Protein AF-A0A498H3Z4-F1 (afdb_monomer_lite)

pLDDT: mean 77.07, std 15.19, range [42.5, 94.88]

Radius of gyration: 25.48 Å; chains: 1; bounding box: 88×38×39 Å

Sequence (141 aa):
MQEDDRTRGFLAAICIVIALLFTLAGTSAVLAAFSPGNPGDDRYGEALRELDQTLIELEHLDESTSRTAVPDAREKVSAAVGRVRKAGGPDTEDLAAAHEDLERAFAAVPDGTPASETAGAIRGEVTALRAAWHRCFTHRG

Secondary structure (DSSP, 8-state):
--SHHHHHHHHHHHHHHHHHHHHHH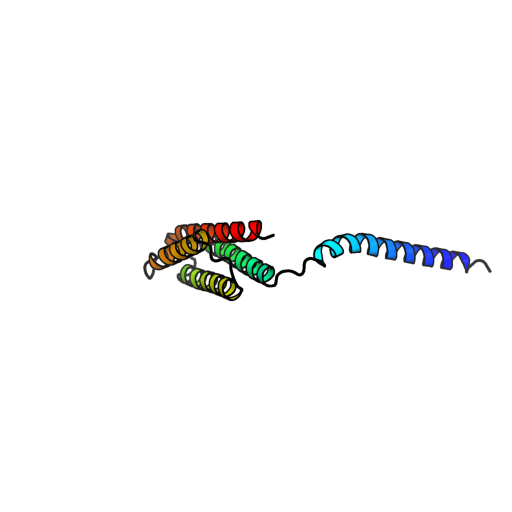HHHHHTTSSS---HHHHHHHHHHHHHHHHHHHHHT--TTS-TTHHHHHHHHHHHHHHHHHHTT----HHHHHHHHHHHHHHHTS-TT--HHHHHHHHHHHHHHHHHHHHHHHHTT-

Organism: NCBI:txid1550565

Structure (mmCIF, N/CA/C/O backbone):
data_AF-A0A498H3Z4-F1
#
_entry.id   AF-A0A498H3Z4-F1
#
loop_
_atom_site.group_PDB
_atom_site.id
_atom_site.type_symbol
_atom_site.label_atom_id
_atom_site.label_alt_id
_atom_site.label_comp_id
_atom_site.label_asym_id
_atom_site.label_entity_id
_atom_site.label_seq_id
_atom_site.pdbx_PDB_ins_code
_atom_site.Cartn_x
_atom_site.Cartn_y
_atom_site.Cartn_z
_atom_site.occupancy
_atom_site.B_iso_or_equiv
_atom_site.auth_seq_id
_atom_site.auth_comp_id
_atom_site.auth_asym_id
_atom_site.auth_atom_id
_atom_site.pdbx_PDB_model_num
ATOM 1 N N . MET A 1 1 ? 69.098 28.128 -0.408 1.00 49.88 1 MET A N 1
ATOM 2 C CA . MET A 1 1 ? 68.563 27.422 -1.597 1.00 49.88 1 MET A CA 1
ATOM 3 C C . MET A 1 1 ? 68.358 25.930 -1.303 1.00 49.88 1 MET A C 1
ATOM 5 O O . MET A 1 1 ? 68.873 25.088 -2.019 1.00 49.88 1 MET A O 1
ATOM 9 N N . GLN A 1 2 ? 67.643 25.587 -0.227 1.00 46.91 2 GLN A N 1
ATOM 10 C CA . GLN A 1 2 ? 67.251 24.200 0.100 1.00 46.91 2 GLN A CA 1
ATOM 11 C C . GLN A 1 2 ? 65.831 24.156 0.712 1.00 46.91 2 GLN A C 1
ATOM 13 O O . GLN A 1 2 ? 65.447 23.181 1.349 1.00 46.91 2 GLN A O 1
ATOM 18 N N . GLU A 1 3 ? 65.049 25.229 0.529 1.00 50.28 3 GLU A N 1
ATOM 19 C CA . GLU A 1 3 ? 63.651 25.329 0.981 1.00 50.28 3 GLU A CA 1
ATOM 20 C C . GLU A 1 3 ? 62.636 24.993 -0.128 1.00 50.28 3 GLU A C 1
ATOM 22 O O . GLU A 1 3 ? 61.478 24.755 0.189 1.00 50.28 3 GLU A O 1
ATOM 27 N N . ASP A 1 4 ? 63.055 24.868 -1.396 1.00 54.97 4 ASP A N 1
ATOM 28 C CA . ASP A 1 4 ? 62.145 24.629 -2.533 1.00 54.97 4 ASP A CA 1
ATOM 29 C C . ASP A 1 4 ? 61.834 23.143 -2.817 1.00 54.97 4 ASP A C 1
ATOM 31 O O . ASP A 1 4 ? 60.822 22.828 -3.451 1.00 54.97 4 ASP A O 1
ATOM 35 N N . ASP A 1 5 ? 62.655 22.203 -2.333 1.00 57.50 5 ASP A N 1
ATOM 36 C CA . ASP A 1 5 ? 62.457 20.769 -2.611 1.00 57.50 5 ASP A CA 1
ATOM 37 C C . ASP A 1 5 ? 61.416 20.120 -1.683 1.00 57.50 5 ASP A C 1
ATOM 39 O O . ASP A 1 5 ? 60.685 19.211 -2.088 1.00 57.50 5 ASP A O 1
ATOM 43 N N . ARG A 1 6 ? 61.272 20.624 -0.448 1.00 56.31 6 ARG A N 1
ATOM 44 C CA . ARG A 1 6 ? 60.275 20.116 0.513 1.00 56.31 6 ARG A CA 1
ATOM 45 C C . ARG A 1 6 ? 58.849 20.522 0.137 1.00 56.31 6 ARG A C 1
ATOM 47 O O . ARG A 1 6 ? 57.938 19.704 0.251 1.00 56.31 6 ARG A O 1
ATOM 54 N N . THR A 1 7 ? 58.647 21.738 -0.364 1.00 63.19 7 THR A N 1
ATOM 55 C CA . THR A 1 7 ? 57.336 22.253 -0.802 1.00 63.19 7 THR A CA 1
ATOM 56 C C . THR A 1 7 ? 56.845 21.566 -2.074 1.00 63.19 7 THR A C 1
ATOM 58 O O . THR A 1 7 ? 55.660 21.242 -2.170 1.00 63.19 7 THR A O 1
ATOM 61 N N . ARG A 1 8 ? 57.743 21.256 -3.023 1.00 57.91 8 ARG A N 1
ATOM 62 C CA . ARG A 1 8 ? 57.397 20.467 -4.221 1.00 57.91 8 ARG A CA 1
ATOM 63 C C . ARG A 1 8 ? 56.999 19.030 -3.879 1.00 57.91 8 ARG A C 1
ATOM 65 O O . ARG A 1 8 ? 56.027 18.530 -4.442 1.00 57.91 8 ARG A O 1
ATOM 72 N N . GLY A 1 9 ? 57.691 18.396 -2.928 1.00 69.50 9 GLY A N 1
ATOM 73 C CA . GLY A 1 9 ? 57.329 17.060 -2.442 1.00 69.50 9 GLY A CA 1
ATOM 74 C C . GLY A 1 9 ? 55.956 17.021 -1.761 1.00 69.50 9 GLY A C 1
ATOM 75 O O . GLY A 1 9 ? 55.164 16.113 -2.012 1.00 69.50 9 GLY A O 1
ATOM 76 N N . PHE A 1 10 ? 55.636 18.037 -0.953 1.00 73.75 10 PHE A N 1
ATOM 77 C CA . PHE A 1 10 ? 54.357 18.120 -0.239 1.00 73.75 10 PHE A CA 1
ATOM 78 C C . PHE A 1 10 ? 53.169 18.359 -1.183 1.00 73.75 10 PHE A C 1
ATOM 80 O O . PHE A 1 10 ? 52.122 17.727 -1.039 1.00 73.75 10 PHE A O 1
ATOM 87 N N . LEU A 1 11 ? 53.341 19.221 -2.192 1.00 75.50 11 LEU A N 1
ATOM 88 C CA . LEU A 1 11 ? 52.307 19.487 -3.193 1.00 75.50 11 LEU A CA 1
ATOM 89 C C . LEU A 1 11 ? 51.988 18.233 -4.025 1.00 75.50 11 LEU A C 1
ATOM 91 O O . LEU A 1 11 ? 50.817 17.914 -4.226 1.00 75.50 11 LEU A O 1
ATOM 95 N N . ALA A 1 12 ? 53.012 17.478 -4.442 1.00 74.12 12 ALA A N 1
ATOM 96 C CA . ALA A 1 12 ? 52.823 16.229 -5.183 1.00 74.12 12 ALA A CA 1
ATOM 97 C C . ALA A 1 12 ? 52.081 15.166 -4.353 1.00 74.12 12 ALA A C 1
ATOM 99 O O . ALA A 1 12 ? 51.174 14.508 -4.863 1.00 74.12 12 ALA A O 1
ATOM 100 N N . ALA A 1 13 ? 52.412 15.037 -3.063 1.00 76.62 13 ALA A N 1
ATOM 101 C CA . ALA A 1 13 ? 51.742 14.100 -2.165 1.00 76.62 13 ALA A CA 1
ATOM 102 C C . ALA A 1 13 ? 50.249 14.431 -1.989 1.00 76.62 13 ALA A C 1
ATOM 104 O O . ALA A 1 13 ? 49.410 13.533 -2.063 1.00 76.62 13 ALA A O 1
ATOM 105 N N . ILE A 1 14 ? 49.898 15.712 -1.830 1.00 79.44 14 ILE A N 1
ATOM 106 C CA . ILE A 1 14 ? 48.498 16.149 -1.709 1.00 79.44 14 ILE A CA 1
ATOM 107 C C . ILE A 1 14 ? 47.717 15.853 -2.995 1.00 79.44 14 ILE A C 1
ATOM 109 O O . ILE A 1 14 ? 46.616 15.309 -2.924 1.00 79.44 14 ILE A O 1
ATOM 113 N N . CYS A 1 15 ? 48.282 16.148 -4.170 1.00 79.56 15 CYS A N 1
ATOM 114 C CA . CYS A 1 15 ? 47.622 15.861 -5.446 1.00 79.56 15 CYS A CA 1
ATOM 115 C C . CYS A 1 15 ? 47.343 14.362 -5.637 1.00 79.56 15 CYS A C 1
ATOM 117 O O . CYS A 1 15 ? 46.267 14.000 -6.111 1.00 79.56 15 CYS A O 1
ATOM 119 N N . ILE A 1 16 ? 48.273 13.492 -5.230 1.00 79.06 16 ILE A N 1
ATOM 120 C CA . ILE A 1 16 ? 48.099 12.034 -5.301 1.00 79.06 16 ILE A CA 1
ATOM 121 C C . ILE A 1 16 ? 47.009 11.565 -4.331 1.00 79.06 16 ILE A C 1
ATOM 123 O O . ILE A 1 16 ? 46.140 10.794 -4.728 1.00 79.06 16 ILE A O 1
ATOM 127 N N . VAL A 1 17 ? 46.999 12.051 -3.086 1.00 72.88 17 VAL A N 1
ATOM 128 C CA . VAL A 1 17 ? 45.963 11.694 -2.099 1.00 72.88 17 VAL A CA 1
ATOM 129 C C . VAL A 1 17 ? 44.577 12.140 -2.567 1.00 72.88 17 VAL A C 1
ATOM 131 O O . VAL A 1 17 ? 43.631 11.362 -2.484 1.00 72.88 17 VAL A O 1
ATOM 134 N N . ILE A 1 18 ? 44.450 13.347 -3.125 1.00 75.44 18 ILE A N 1
ATOM 135 C CA . ILE A 1 18 ? 43.188 13.831 -3.699 1.00 75.44 18 ILE A CA 1
ATOM 136 C C . ILE A 1 18 ? 42.757 12.937 -4.872 1.00 75.44 18 ILE A C 1
ATOM 138 O O . ILE A 1 18 ? 41.617 12.479 -4.897 1.00 75.44 18 ILE A O 1
ATOM 142 N N . ALA A 1 19 ? 43.657 12.617 -5.807 1.00 70.25 19 ALA A N 1
ATOM 143 C CA . ALA A 1 19 ? 43.350 11.732 -6.934 1.00 70.25 19 ALA A CA 1
ATOM 144 C C . ALA A 1 19 ? 42.911 10.324 -6.485 1.00 70.25 19 ALA A C 1
ATOM 146 O O . ALA A 1 19 ? 41.989 9.754 -7.075 1.00 70.25 19 ALA A O 1
ATOM 147 N N . LEU A 1 20 ? 43.518 9.788 -5.421 1.00 71.81 20 LEU A N 1
ATOM 148 C CA . LEU A 1 20 ? 43.136 8.512 -4.806 1.00 71.81 20 LEU A CA 1
ATOM 149 C C . LEU A 1 20 ? 41.760 8.581 -4.117 1.00 71.81 20 LEU A C 1
ATOM 151 O O . LEU A 1 20 ? 40.963 7.652 -4.250 1.00 71.81 20 LEU A O 1
ATOM 155 N N . LEU A 1 21 ? 41.428 9.698 -3.458 1.00 67.31 21 LEU A N 1
ATOM 156 C CA . LEU A 1 21 ? 40.087 9.937 -2.906 1.00 67.31 21 LEU A CA 1
ATOM 157 C C . LEU A 1 21 ? 39.021 10.019 -4.012 1.00 67.31 21 LEU A C 1
ATOM 159 O O . LEU A 1 21 ? 37.940 9.453 -3.857 1.00 67.31 21 LEU A O 1
ATOM 163 N N . PHE A 1 22 ? 39.327 10.644 -5.154 1.00 61.59 22 PHE A N 1
ATOM 164 C CA . PHE A 1 22 ? 38.413 10.695 -6.303 1.00 61.59 22 PHE A CA 1
ATOM 165 C C . PHE A 1 22 ? 38.260 9.343 -7.019 1.00 61.59 22 PHE A C 1
ATOM 167 O O . PHE A 1 22 ? 37.178 9.051 -7.526 1.00 61.59 22 PHE A O 1
ATOM 174 N N . THR A 1 23 ? 39.286 8.486 -7.039 1.00 61.50 23 THR A N 1
ATOM 175 C CA . THR A 1 23 ? 39.174 7.136 -7.631 1.00 61.50 23 THR A CA 1
ATOM 176 C C . THR A 1 23 ? 38.385 6.167 -6.747 1.00 61.50 23 THR A C 1
ATOM 178 O O . THR A 1 23 ? 37.597 5.384 -7.280 1.00 61.50 23 THR A O 1
ATOM 181 N N . LEU A 1 24 ? 38.509 6.252 -5.415 1.00 56.56 24 LEU A N 1
ATOM 182 C CA . LEU A 1 24 ? 37.666 5.469 -4.498 1.00 56.56 24 LEU A CA 1
ATOM 183 C C . LEU A 1 24 ? 36.223 5.994 -4.408 1.00 56.56 24 LEU A C 1
ATOM 185 O O . LEU A 1 24 ? 35.304 5.197 -4.245 1.00 56.56 24 LEU A O 1
ATOM 189 N N . ALA A 1 25 ? 35.991 7.300 -4.565 1.00 53.44 25 ALA A N 1
ATOM 190 C CA . ALA A 1 25 ? 34.634 7.851 -4.636 1.00 53.44 25 ALA A CA 1
ATOM 191 C C . ALA A 1 25 ? 33.965 7.627 -6.010 1.00 53.44 25 ALA A C 1
ATOM 193 O O . ALA A 1 25 ? 32.741 7.551 -6.103 1.00 53.44 25 ALA A O 1
ATOM 194 N N . GLY A 1 26 ? 34.754 7.500 -7.082 1.00 53.66 26 GLY A N 1
ATOM 195 C CA . GLY A 1 26 ? 34.259 7.393 -8.456 1.00 53.66 26 GLY A CA 1
ATOM 196 C C . GLY A 1 26 ? 33.699 6.022 -8.844 1.00 53.66 26 GLY A C 1
ATOM 197 O O . GLY A 1 26 ? 32.858 5.945 -9.735 1.00 53.66 26 GLY A O 1
ATOM 198 N N . THR A 1 27 ? 34.097 4.933 -8.181 1.00 53.62 27 THR A N 1
ATOM 199 C CA . THR A 1 27 ? 33.614 3.581 -8.531 1.00 53.62 27 THR A CA 1
ATOM 200 C C . THR A 1 27 ? 32.226 3.257 -7.973 1.00 53.62 27 THR A C 1
ATOM 202 O O . THR A 1 27 ? 31.510 2.462 -8.577 1.00 53.62 27 THR A O 1
ATOM 205 N N . SER A 1 28 ? 31.774 3.945 -6.922 1.00 45.75 28 SER A N 1
ATOM 206 C CA . SER A 1 28 ? 30.400 3.803 -6.411 1.00 45.75 28 SER A CA 1
ATOM 207 C C . SER A 1 28 ? 29.371 4.658 -7.169 1.00 45.75 28 SER A C 1
ATOM 209 O O . SER A 1 28 ? 28.174 4.443 -7.015 1.00 45.75 28 SER A O 1
ATOM 211 N N . ALA A 1 29 ? 29.812 5.612 -8.000 1.00 46.75 29 ALA A N 1
ATOM 212 C CA . ALA A 1 29 ? 28.929 6.507 -8.756 1.00 46.75 29 ALA A CA 1
ATOM 213 C C . ALA A 1 29 ? 28.665 6.045 -10.203 1.00 46.75 29 ALA A C 1
ATOM 215 O O . ALA A 1 29 ? 27.599 6.321 -10.747 1.00 46.75 29 ALA A O 1
ATOM 216 N N . VAL A 1 30 ? 29.588 5.306 -10.833 1.00 47.09 30 VAL A N 1
ATOM 217 C CA . VAL A 1 30 ? 29.418 4.860 -12.233 1.00 47.09 30 VAL A CA 1
ATOM 218 C C . VAL A 1 30 ? 28.312 3.804 -12.377 1.00 47.09 30 VAL A C 1
ATOM 220 O O . VAL A 1 30 ? 27.620 3.792 -13.392 1.00 47.09 30 VAL A O 1
ATOM 223 N N . LEU A 1 31 ? 28.062 2.986 -11.350 1.00 44.56 31 LEU A N 1
ATOM 224 C CA . LEU A 1 31 ? 26.950 2.022 -11.348 1.00 44.56 31 LEU A CA 1
ATOM 225 C C . LEU A 1 31 ? 25.570 2.660 -11.101 1.00 44.56 31 LEU A C 1
ATOM 227 O O . LEU A 1 31 ? 24.566 2.042 -11.435 1.00 44.56 31 LEU A O 1
ATOM 231 N N . ALA A 1 32 ? 25.501 3.895 -10.591 1.00 45.62 32 ALA A N 1
ATOM 232 C CA . ALA A 1 32 ? 24.236 4.619 -10.411 1.00 45.62 32 ALA A CA 1
ATOM 233 C C . ALA A 1 32 ? 23.901 5.574 -11.575 1.00 45.62 32 ALA A C 1
ATOM 235 O O . ALA A 1 32 ? 22.783 6.073 -11.652 1.00 45.62 32 ALA A O 1
ATOM 236 N N . ALA A 1 33 ? 24.850 5.846 -12.480 1.00 43.19 33 ALA A N 1
ATOM 237 C CA . ALA A 1 33 ? 24.719 6.900 -13.492 1.00 43.19 33 ALA A CA 1
ATOM 238 C C . ALA A 1 33 ? 24.345 6.414 -14.909 1.00 43.19 33 ALA A C 1
ATOM 240 O O . ALA A 1 33 ? 24.174 7.246 -15.797 1.00 43.19 33 ALA A O 1
ATOM 241 N N . PHE A 1 34 ? 24.207 5.103 -15.151 1.00 45.34 34 PHE A N 1
ATOM 242 C CA . PHE A 1 34 ? 23.927 4.558 -16.493 1.00 45.34 34 PHE A CA 1
ATOM 243 C C . PHE A 1 34 ? 22.951 3.373 -16.511 1.00 45.34 34 PHE A C 1
ATOM 245 O O . PHE A 1 34 ? 23.102 2.432 -17.284 1.00 45.34 34 PHE A O 1
ATOM 252 N N . SER A 1 35 ? 21.891 3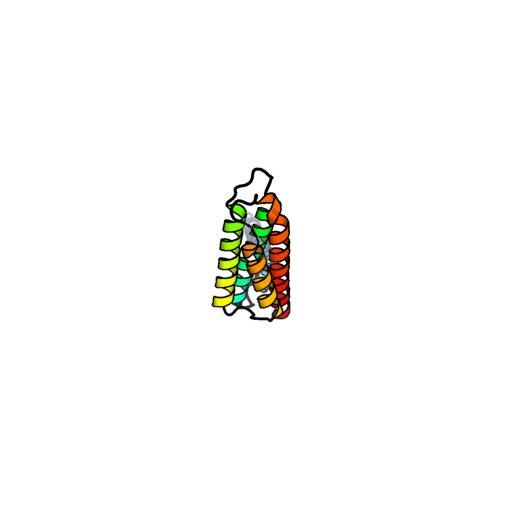.442 -15.716 1.00 42.50 35 SER A N 1
ATOM 253 C CA . SER A 1 35 ? 20.588 3.020 -16.231 1.00 42.50 35 SER A CA 1
ATOM 254 C C . SER A 1 35 ? 19.787 4.307 -16.348 1.00 42.50 35 SER A C 1
ATOM 256 O O . SER A 1 35 ? 19.651 4.978 -15.326 1.00 42.50 35 SER A O 1
ATOM 258 N N . PRO A 1 36 ? 19.330 4.748 -17.537 1.00 43.69 36 PRO A N 1
ATOM 259 C CA . PRO A 1 36 ? 18.292 5.765 -17.581 1.00 43.69 36 PRO A CA 1
ATOM 260 C C . PRO A 1 36 ? 17.124 5.178 -16.792 1.00 43.69 36 PRO A C 1
ATOM 262 O O . PRO A 1 36 ? 16.432 4.295 -17.294 1.00 43.69 36 PRO A O 1
ATOM 265 N N . GLY A 1 37 ? 17.009 5.580 -15.522 1.00 50.06 37 GLY A N 1
ATOM 266 C CA . GLY A 1 37 ? 15.960 5.119 -14.631 1.00 50.06 37 GLY A CA 1
ATOM 267 C C . GLY A 1 37 ? 14.667 5.357 -15.370 1.00 50.06 37 GLY A C 1
ATOM 268 O O . GLY A 1 37 ? 14.402 6.480 -15.816 1.00 50.06 37 GLY A O 1
ATOM 269 N N . ASN A 1 38 ? 13.918 4.288 -15.616 1.00 53.84 38 ASN A N 1
ATOM 270 C CA . ASN A 1 38 ? 12.610 4.445 -16.205 1.00 53.84 38 ASN A CA 1
ATOM 271 C C . ASN A 1 38 ? 11.882 5.376 -15.224 1.00 53.84 38 ASN A C 1
ATOM 273 O O . ASN A 1 38 ? 11.828 5.042 -14.048 1.00 53.84 38 ASN A O 1
ATOM 277 N N . PRO A 1 39 ? 11.354 6.551 -15.606 1.00 54.59 39 PRO A N 1
ATOM 278 C CA . PRO A 1 39 ? 10.656 7.418 -14.651 1.00 54.59 39 PRO A CA 1
ATOM 279 C C . PRO A 1 39 ? 9.449 6.715 -14.000 1.00 54.59 39 PRO A C 1
ATOM 281 O O . PRO A 1 39 ? 8.895 7.199 -13.015 1.00 54.59 39 PRO A O 1
ATOM 284 N N . GLY A 1 40 ? 9.044 5.563 -14.548 1.00 59.91 40 GLY A N 1
ATOM 285 C CA . GLY A 1 40 ? 8.228 4.580 -13.852 1.00 59.91 40 GLY A CA 1
ATOM 286 C C . GLY A 1 40 ? 8.862 4.093 -12.544 1.00 59.91 40 GLY A C 1
ATOM 287 O O . GLY A 1 40 ? 8.202 4.176 -11.519 1.00 59.91 40 GLY A O 1
ATOM 288 N N . ASP A 1 41 ? 10.117 3.639 -12.552 1.00 66.50 41 ASP A N 1
ATOM 289 C CA . ASP A 1 41 ? 10.853 3.010 -11.439 1.00 66.50 41 ASP A CA 1
ATOM 290 C C . ASP A 1 41 ? 10.889 3.881 -10.180 1.00 66.50 41 ASP A C 1
ATOM 292 O O . ASP A 1 41 ? 10.607 3.390 -9.085 1.00 66.50 41 ASP A O 1
ATOM 296 N N . ASP A 1 42 ? 11.114 5.188 -10.331 1.00 76.50 42 ASP A N 1
ATOM 297 C CA . ASP A 1 42 ? 11.096 6.130 -9.205 1.00 76.50 42 ASP A CA 1
ATOM 298 C C . ASP A 1 42 ? 9.698 6.254 -8.581 1.00 76.50 42 ASP A C 1
ATOM 300 O O . ASP A 1 42 ? 9.550 6.246 -7.357 1.00 76.50 42 ASP A O 1
ATOM 304 N N . ARG A 1 43 ? 8.654 6.307 -9.418 1.00 75.62 43 ARG A N 1
ATOM 305 C CA . ARG A 1 43 ? 7.255 6.403 -8.970 1.00 75.62 43 ARG A CA 1
ATOM 306 C C . ARG A 1 43 ? 6.756 5.093 -8.360 1.00 75.62 43 ARG A C 1
ATOM 308 O O . ARG A 1 43 ? 5.966 5.130 -7.420 1.00 75.62 43 ARG A O 1
ATOM 315 N N . TYR A 1 44 ? 7.213 3.944 -8.861 1.00 78.31 44 TYR A N 1
ATOM 316 C CA . TYR A 1 44 ? 6.935 2.640 -8.248 1.00 78.31 44 TYR A CA 1
ATOM 317 C C . TYR A 1 44 ? 7.621 2.524 -6.887 1.00 78.31 44 TYR A C 1
ATOM 319 O O . TYR A 1 44 ? 6.994 2.090 -5.923 1.00 78.31 44 TYR A O 1
ATOM 327 N N . GLY A 1 45 ? 8.886 2.942 -6.791 1.00 83.50 45 GLY A N 1
ATOM 328 C CA . GLY A 1 45 ? 9.625 2.963 -5.531 1.00 83.50 45 GLY A CA 1
ATOM 329 C C . GLY A 1 45 ? 8.977 3.876 -4.489 1.00 83.50 45 GLY A C 1
ATOM 330 O O . GLY A 1 45 ? 8.889 3.508 -3.320 1.00 83.50 45 GLY A O 1
ATOM 331 N N . GLU A 1 46 ? 8.475 5.040 -4.902 1.00 87.94 46 GLU A N 1
ATOM 332 C CA . GLU A 1 46 ? 7.697 5.941 -4.044 1.00 87.94 46 GLU A CA 1
ATOM 333 C C . GLU A 1 46 ? 6.391 5.290 -3.565 1.00 87.94 46 GLU A C 1
ATOM 335 O O . GLU A 1 46 ? 6.122 5.272 -2.366 1.00 87.94 46 GLU A O 1
ATOM 340 N N . ALA A 1 47 ? 5.632 4.665 -4.469 1.00 87.12 47 ALA A N 1
ATOM 341 C CA . ALA A 1 47 ? 4.399 3.965 -4.115 1.00 87.12 47 ALA A CA 1
ATOM 342 C C . ALA A 1 47 ? 4.641 2.795 -3.143 1.00 87.12 47 ALA A C 1
ATOM 344 O O . ALA A 1 47 ? 3.879 2.619 -2.196 1.00 87.12 47 ALA A O 1
ATOM 345 N N . LEU A 1 48 ? 5.723 2.027 -3.324 1.00 87.62 48 LEU A N 1
ATOM 346 C CA . LEU A 1 48 ? 6.114 0.963 -2.393 1.00 87.62 48 LEU A CA 1
ATOM 347 C C . LEU A 1 48 ? 6.479 1.513 -1.009 1.00 87.62 48 LEU A C 1
ATOM 349 O O . LEU A 1 48 ? 6.044 0.954 -0.007 1.00 87.62 48 LEU A O 1
ATOM 353 N N . ARG A 1 49 ? 7.226 2.622 -0.934 1.00 90.00 49 ARG A N 1
ATOM 354 C CA . ARG A 1 49 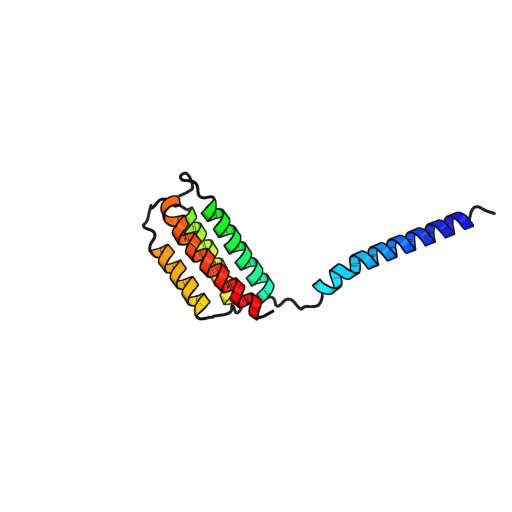? 7.544 3.271 0.351 1.00 90.00 49 ARG A CA 1
ATOM 355 C C . ARG A 1 49 ? 6.294 3.782 1.060 1.00 90.00 49 ARG A C 1
ATOM 357 O O . ARG A 1 49 ? 6.216 3.686 2.279 1.00 90.00 49 ARG A O 1
ATOM 364 N N . GLU A 1 50 ? 5.320 4.304 0.321 1.00 91.38 50 GLU A N 1
ATOM 365 C CA . GLU A 1 50 ? 4.044 4.731 0.901 1.00 91.38 50 GLU A CA 1
ATOM 366 C C . GLU A 1 50 ? 3.218 3.561 1.440 1.00 91.38 50 GLU A C 1
ATOM 368 O O . GLU A 1 50 ? 2.628 3.683 2.517 1.00 91.38 50 GLU A O 1
ATOM 373 N N . LEU A 1 51 ? 3.206 2.413 0.752 1.00 89.44 51 LEU A N 1
ATOM 374 C CA . LEU A 1 51 ? 2.593 1.199 1.298 1.00 89.44 51 LEU A CA 1
ATOM 375 C C . LEU A 1 51 ? 3.316 0.732 2.563 1.00 89.44 51 LEU A C 1
ATOM 377 O O . LEU A 1 51 ? 2.655 0.405 3.545 1.00 89.44 51 LEU A O 1
ATOM 381 N N . ASP A 1 52 ? 4.650 0.745 2.569 1.00 91.62 52 ASP A N 1
ATOM 382 C CA . ASP A 1 52 ? 5.455 0.364 3.737 1.00 91.62 52 ASP A CA 1
ATOM 383 C C . ASP A 1 52 ? 5.165 1.275 4.930 1.00 91.62 52 ASP A C 1
ATOM 385 O O . ASP A 1 52 ? 4.936 0.797 6.040 1.00 91.62 52 ASP A O 1
ATOM 389 N N . GLN A 1 53 ? 5.091 2.583 4.692 1.00 92.44 53 GLN A N 1
ATOM 390 C CA . GLN A 1 53 ? 4.720 3.551 5.715 1.00 92.44 53 GLN A CA 1
ATOM 391 C C . GLN A 1 53 ? 3.290 3.316 6.223 1.00 92.44 53 GLN A C 1
ATOM 393 O O . GLN A 1 53 ? 3.060 3.358 7.428 1.00 92.44 53 GLN A O 1
ATOM 398 N N . THR A 1 54 ? 2.341 3.014 5.332 1.00 91.44 54 THR A N 1
ATOM 399 C CA . THR A 1 54 ? 0.952 2.701 5.709 1.00 91.44 54 THR A CA 1
ATOM 400 C C . THR A 1 54 ? 0.879 1.431 6.561 1.00 91.44 54 THR A C 1
ATOM 402 O O . THR A 1 54 ? 0.140 1.387 7.539 1.00 91.44 54 THR A O 1
ATOM 405 N N . LEU A 1 55 ? 1.672 0.403 6.245 1.00 90.69 55 LEU A N 1
ATOM 406 C CA . LEU A 1 55 ? 1.759 -0.818 7.051 1.00 90.69 55 LEU A CA 1
ATOM 407 C C . LEU A 1 55 ? 2.305 -0.540 8.453 1.00 90.69 55 LEU A C 1
ATOM 409 O O . LEU A 1 55 ? 1.754 -1.062 9.420 1.00 90.69 55 LEU A O 1
ATOM 413 N N . ILE A 1 56 ? 3.339 0.300 8.565 1.00 90.44 56 ILE A N 1
ATOM 414 C CA . ILE A 1 56 ? 3.889 0.733 9.856 1.00 90.44 56 ILE A CA 1
ATOM 415 C C . ILE A 1 56 ? 2.821 1.490 10.648 1.00 90.44 56 ILE A C 1
ATOM 417 O O . ILE A 1 56 ? 2.608 1.190 11.819 1.00 90.44 56 ILE A O 1
ATOM 421 N N . GLU A 1 57 ? 2.121 2.437 10.023 1.00 89.25 57 GLU A N 1
ATOM 422 C CA . GLU A 1 57 ? 1.044 3.190 10.673 1.00 89.25 57 GLU A CA 1
ATOM 423 C C . GLU A 1 57 ? -0.061 2.263 11.185 1.00 89.25 57 GLU A C 1
ATOM 425 O O . GLU A 1 57 ? -0.447 2.381 12.343 1.00 89.25 57 GLU A O 1
ATOM 430 N N . LEU A 1 58 ? -0.510 1.307 10.361 1.00 86.75 58 LEU A N 1
ATOM 431 C CA . LEU A 1 58 ? -1.528 0.315 10.723 1.00 86.75 58 LEU A CA 1
ATOM 432 C C . LEU A 1 58 ? -1.063 -0.647 11.829 1.00 86.75 58 LEU A C 1
ATOM 434 O O . LEU A 1 58 ? -1.876 -1.094 12.633 1.00 86.75 58 LEU A O 1
ATOM 438 N N . GLU A 1 59 ? 0.226 -0.990 11.871 1.00 87.56 59 GLU A N 1
ATOM 439 C CA . GLU A 1 59 ? 0.815 -1.848 12.905 1.00 87.56 59 GLU A CA 1
ATOM 440 C C . GLU A 1 59 ? 0.900 -1.154 14.268 1.00 87.56 59 GLU A C 1
ATOM 442 O O . GLU A 1 59 ? 0.730 -1.808 15.296 1.00 87.56 59 GLU A O 1
ATOM 447 N N . HIS A 1 60 ? 1.129 0.159 14.274 1.00 85.38 60 HIS A N 1
ATOM 448 C CA . HIS A 1 60 ? 1.265 0.959 15.491 1.00 85.38 60 HIS A CA 1
ATOM 449 C C . HIS A 1 60 ? -0.062 1.583 15.949 1.00 85.38 60 HIS A C 1
ATOM 451 O O . HIS A 1 60 ? -0.051 2.435 16.838 1.00 85.38 60 HIS A O 1
ATOM 457 N N . LEU A 1 61 ? -1.199 1.166 15.376 1.00 81.88 61 LEU A N 1
ATOM 458 C CA . LEU A 1 61 ? -2.518 1.545 15.879 1.00 81.88 61 LEU A CA 1
ATOM 459 C C . LEU A 1 61 ? -2.754 0.867 17.228 1.00 81.88 61 LEU A C 1
ATOM 461 O O . LEU A 1 61 ? -3.100 -0.312 17.303 1.00 81.88 61 LEU A O 1
ATOM 465 N N . ASP A 1 62 ? -2.559 1.622 18.302 1.00 70.75 62 ASP A N 1
ATOM 466 C CA . ASP A 1 62 ? -2.995 1.208 19.628 1.00 70.75 62 ASP A CA 1
ATOM 467 C C . ASP A 1 62 ? -4.527 1.333 19.765 1.00 70.75 62 ASP A C 1
ATOM 469 O O . ASP A 1 62 ? -5.204 1.957 18.943 1.00 70.75 62 ASP A O 1
ATOM 473 N N . GLU A 1 63 ? -5.102 0.750 20.823 1.00 56.78 63 GLU A N 1
ATOM 474 C CA . GLU A 1 63 ? -6.541 0.870 21.131 1.00 56.78 63 GLU A CA 1
ATOM 475 C C . GLU A 1 63 ? -7.014 2.329 21.283 1.00 56.78 63 GLU A C 1
ATOM 477 O O . GLU A 1 63 ? -8.213 2.599 21.211 1.00 56.78 63 GLU A O 1
ATOM 482 N N . SER A 1 64 ? -6.092 3.279 21.481 1.00 52.97 64 SER A N 1
ATOM 483 C CA . SER A 1 64 ? -6.390 4.708 21.593 1.00 52.97 64 SER A CA 1
ATOM 484 C C . SER A 1 64 ? -6.356 5.444 20.249 1.00 52.97 64 SER A C 1
ATOM 486 O O . SER A 1 64 ? -6.741 6.617 20.179 1.00 52.97 64 SER A O 1
ATOM 488 N N . THR A 1 65 ? -5.922 4.777 19.172 1.00 63.44 65 THR A N 1
ATOM 489 C CA . THR A 1 65 ? -5.620 5.442 17.912 1.00 63.44 65 THR A CA 1
ATOM 490 C C . THR A 1 65 ? -6.881 5.747 17.105 1.00 63.44 65 THR A C 1
ATOM 492 O O . THR A 1 65 ? -7.792 4.936 16.941 1.00 63.44 65 THR A O 1
ATOM 495 N N . SER A 1 66 ? -6.896 6.993 16.628 1.00 66.06 66 SER A N 1
ATOM 496 C CA . SER A 1 66 ? -7.941 7.703 15.895 1.00 66.06 66 SER A CA 1
ATOM 497 C C . SER A 1 66 ? -8.827 6.828 15.002 1.00 66.06 66 SER A C 1
ATOM 499 O O . SER A 1 66 ? -8.345 6.091 14.143 1.00 66.06 66 SER A O 1
ATOM 501 N N . ARG A 1 67 ? -10.148 7.041 15.097 1.00 72.25 67 ARG A N 1
ATOM 502 C CA . ARG A 1 67 ? -11.163 6.478 14.180 1.00 72.25 67 ARG A CA 1
ATOM 503 C C . ARG A 1 67 ? -10.906 6.816 12.703 1.00 72.25 67 ARG A C 1
ATOM 505 O O . ARG A 1 67 ? -11.551 6.244 11.833 1.00 72.25 67 ARG A O 1
ATOM 512 N N . THR A 1 68 ? -10.001 7.754 12.419 1.00 82.31 68 THR A N 1
ATOM 513 C CA . THR A 1 68 ? -9.625 8.159 11.060 1.00 82.31 68 THR A CA 1
ATOM 514 C C . THR A 1 68 ? -8.524 7.300 10.447 1.00 82.31 68 THR A C 1
ATOM 516 O O . THR A 1 68 ? -8.361 7.344 9.238 1.00 82.31 68 THR A O 1
ATOM 519 N N . ALA A 1 69 ? -7.811 6.472 11.217 1.00 83.12 69 ALA A N 1
ATOM 520 C CA . ALA A 1 69 ? -6.625 5.779 10.712 1.00 83.12 69 ALA A CA 1
ATOM 521 C C . ALA A 1 69 ? -6.902 4.848 9.515 1.00 83.12 69 ALA A C 1
ATOM 523 O O . ALA A 1 69 ? -6.131 4.819 8.559 1.00 83.12 69 ALA A O 1
ATOM 524 N N . VAL A 1 70 ? -8.015 4.107 9.539 1.00 86.25 7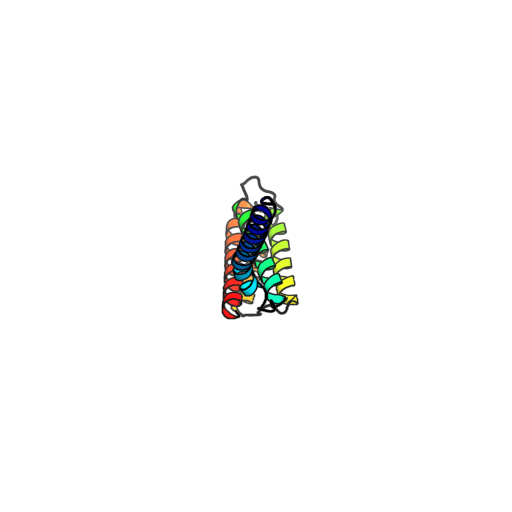0 VAL A N 1
ATOM 525 C CA . VAL A 1 70 ? -8.419 3.230 8.426 1.00 86.25 70 VAL A CA 1
ATOM 526 C C . VAL A 1 70 ? -8.859 4.044 7.194 1.00 86.25 70 VAL A C 1
ATOM 528 O O . VAL A 1 70 ? -8.364 3.756 6.102 1.00 86.25 70 VAL A O 1
ATOM 531 N N . PRO A 1 71 ? -9.717 5.079 7.321 1.00 86.25 71 PRO A N 1
ATOM 532 C CA . PRO A 1 71 ? -9.981 6.026 6.234 1.00 86.25 71 PRO A CA 1
ATOM 533 C C . PRO A 1 71 ? -8.722 6.681 5.640 1.00 86.25 71 PRO A C 1
ATOM 535 O O . PRO A 1 71 ? -8.585 6.732 4.419 1.00 86.25 71 PRO A O 1
ATOM 538 N N . ASP A 1 72 ? -7.787 7.120 6.482 1.00 88.38 72 ASP A N 1
ATOM 539 C CA . ASP A 1 72 ? -6.545 7.775 6.059 1.00 88.38 72 ASP A CA 1
ATOM 540 C C . ASP A 1 72 ? -5.648 6.787 5.289 1.00 88.38 72 ASP A C 1
ATOM 542 O O . ASP A 1 72 ? -5.102 7.114 4.233 1.00 88.38 72 ASP A O 1
ATOM 546 N N . ALA A 1 73 ? -5.545 5.540 5.768 1.00 89.38 73 ALA A N 1
ATOM 547 C CA . ALA A 1 73 ? -4.846 4.464 5.067 1.00 89.38 73 ALA A CA 1
ATOM 548 C C . ALA A 1 73 ? -5.476 4.176 3.695 1.00 89.38 73 ALA A C 1
ATOM 550 O O . ALA A 1 73 ? -4.758 4.018 2.706 1.00 89.38 73 ALA A O 1
ATOM 551 N N . ARG A 1 74 ? -6.813 4.165 3.603 1.00 91.75 74 ARG A N 1
ATOM 552 C CA . ARG A 1 74 ? -7.524 3.995 2.329 1.00 91.75 74 ARG A CA 1
ATOM 553 C C . ARG A 1 74 ? -7.171 5.092 1.334 1.00 91.75 74 ARG A C 1
ATOM 555 O O . ARG A 1 74 ? -6.876 4.795 0.176 1.00 91.75 74 ARG A O 1
ATOM 562 N N . GLU A 1 75 ? -7.198 6.348 1.772 1.00 92.06 75 GLU A N 1
ATOM 563 C CA . GLU A 1 75 ? -6.869 7.489 0.917 1.00 92.06 75 GLU A CA 1
ATOM 564 C C . GLU A 1 75 ? -5.428 7.397 0.400 1.00 92.06 75 GLU A C 1
ATOM 566 O O . GLU A 1 75 ? -5.203 7.503 -0.810 1.00 92.06 75 GLU A O 1
ATOM 571 N N . LYS A 1 76 ? -4.463 7.116 1.288 1.00 91.38 76 LYS A N 1
ATOM 572 C CA . LYS A 1 76 ? -3.043 6.962 0.929 1.00 91.38 76 LYS A CA 1
ATOM 573 C C . LYS A 1 76 ? -2.829 5.850 -0.095 1.00 91.38 76 LYS A C 1
ATOM 575 O O . LYS A 1 76 ? -2.210 6.086 -1.135 1.00 91.38 76 LYS A O 1
ATOM 580 N N . VAL A 1 77 ? -3.381 4.659 0.151 1.00 91.00 77 VAL A N 1
ATOM 581 C CA . VAL A 1 77 ? -3.212 3.518 -0.761 1.00 91.00 77 VAL A CA 1
ATOM 582 C C . VAL A 1 77 ? -3.881 3.786 -2.110 1.00 91.00 77 VAL A C 1
ATOM 584 O O . VAL A 1 77 ? -3.260 3.573 -3.151 1.00 91.00 77 VAL A O 1
ATOM 587 N N . SER A 1 78 ? -5.102 4.326 -2.121 1.00 90.50 78 SER A N 1
ATOM 588 C CA . SER A 1 78 ? -5.806 4.681 -3.361 1.00 90.50 78 SER A CA 1
ATOM 589 C C . SER A 1 78 ? -5.030 5.719 -4.179 1.00 90.50 78 SER A C 1
ATOM 591 O O . SER A 1 78 ? -4.874 5.583 -5.399 1.00 90.50 78 SER A O 1
ATOM 593 N N . ALA A 1 79 ? -4.452 6.723 -3.512 1.00 90.44 79 ALA A N 1
ATOM 594 C CA . ALA A 1 79 ? -3.606 7.717 -4.158 1.00 90.44 79 ALA A CA 1
ATOM 595 C C . ALA A 1 79 ? -2.338 7.088 -4.762 1.00 90.44 79 ALA A C 1
ATOM 597 O O . ALA A 1 79 ? -2.006 7.383 -5.917 1.00 90.44 79 ALA A O 1
ATOM 598 N N . ALA A 1 80 ? -1.663 6.197 -4.027 1.00 89.06 80 ALA A N 1
ATOM 599 C CA . ALA A 1 80 ? -0.491 5.467 -4.510 1.00 89.06 80 ALA A CA 1
ATOM 600 C C . ALA A 1 80 ? -0.817 4.616 -5.746 1.00 89.06 80 ALA A C 1
ATOM 602 O O . ALA A 1 80 ? -0.151 4.739 -6.779 1.00 89.06 80 ALA A O 1
ATOM 603 N N . VAL A 1 81 ? -1.904 3.839 -5.695 1.00 87.50 81 VAL A N 1
ATOM 604 C CA . VAL A 1 81 ? -2.378 3.032 -6.831 1.00 87.50 81 VAL A CA 1
ATOM 605 C C . VAL A 1 81 ? -2.705 3.918 -8.034 1.00 87.50 81 VAL A C 1
ATOM 607 O O . VAL A 1 81 ? -2.294 3.630 -9.163 1.00 87.50 81 VAL A O 1
ATOM 610 N N . GLY A 1 82 ? -3.389 5.041 -7.808 1.00 87.62 82 GLY A N 1
ATOM 611 C CA . GLY A 1 82 ? -3.735 5.996 -8.856 1.00 87.62 82 GLY A CA 1
ATOM 612 C C . GLY A 1 82 ? -2.512 6.596 -9.557 1.00 87.62 82 GLY A C 1
ATOM 613 O O . GLY A 1 82 ? -2.523 6.746 -10.783 1.00 87.62 82 GLY A O 1
ATOM 614 N N . ARG A 1 83 ? -1.443 6.920 -8.815 1.00 86.75 83 ARG A N 1
ATOM 615 C CA . ARG A 1 83 ? -0.185 7.427 -9.395 1.00 86.75 83 ARG A CA 1
ATOM 616 C C . ARG A 1 83 ? 0.527 6.362 -10.221 1.00 86.75 83 ARG A C 1
ATOM 618 O O . ARG A 1 83 ? 0.934 6.656 -11.346 1.00 86.75 83 ARG A O 1
ATOM 625 N N . VAL A 1 84 ? 0.606 5.135 -9.709 1.00 83.12 84 VAL A N 1
ATOM 626 C CA . VAL A 1 84 ? 1.201 3.995 -10.417 1.00 83.12 84 VAL A CA 1
ATOM 627 C C . VAL A 1 84 ? 0.469 3.723 -11.734 1.00 83.12 84 VAL A C 1
ATOM 629 O O . VAL A 1 84 ? 1.100 3.660 -12.788 1.00 83.12 84 VAL A O 1
ATOM 632 N N . ARG A 1 85 ? -0.868 3.661 -11.718 1.00 83.25 85 ARG A N 1
ATOM 633 C CA . ARG A 1 85 ? -1.670 3.450 -12.935 1.00 83.25 85 ARG A CA 1
ATOM 634 C C . ARG A 1 85 ? -1.443 4.558 -13.968 1.00 83.25 85 ARG A C 1
ATOM 636 O O . ARG A 1 85 ? -1.205 4.266 -15.137 1.00 83.25 85 ARG A O 1
ATOM 643 N N . LYS A 1 86 ? -1.445 5.829 -13.546 1.00 83.50 86 LYS A N 1
ATOM 644 C CA . LYS A 1 86 ? -1.162 6.979 -14.432 1.00 83.50 86 LYS A CA 1
ATOM 645 C C . LYS A 1 86 ? 0.245 6.944 -15.033 1.00 83.50 86 LYS A C 1
ATOM 647 O O . LYS A 1 86 ? 0.454 7.506 -16.103 1.00 83.50 86 LYS A O 1
ATOM 652 N N . ALA A 1 87 ? 1.200 6.307 -14.360 1.00 79.31 87 ALA A N 1
ATOM 653 C CA . ALA A 1 87 ? 2.567 6.142 -14.842 1.00 79.31 87 ALA A CA 1
ATOM 654 C C . ALA A 1 87 ? 2.741 4.970 -15.830 1.00 79.31 87 ALA A C 1
ATOM 656 O O . ALA A 1 87 ? 3.867 4.709 -16.246 1.00 79.31 87 ALA A O 1
ATOM 657 N N . GLY A 1 88 ? 1.666 4.273 -16.218 1.00 77.88 88 GLY A N 1
ATOM 658 C CA . GLY A 1 88 ? 1.767 3.065 -17.045 1.00 77.88 88 GLY A CA 1
ATOM 659 C C . GLY A 1 88 ? 2.144 1.825 -16.232 1.00 77.88 88 GLY A C 1
ATOM 660 O O . GLY A 1 88 ? 2.875 0.960 -16.724 1.00 77.88 88 GLY A O 1
ATOM 661 N N . GLY A 1 89 ? 1.656 1.778 -14.986 1.00 75.00 89 GLY A N 1
ATOM 662 C CA . GLY A 1 89 ? 1.720 0.644 -14.068 1.00 75.00 89 GLY A CA 1
ATOM 663 C C . GLY A 1 89 ? 1.516 -0.713 -14.737 1.00 75.00 89 GLY A C 1
ATOM 664 O O . GLY A 1 89 ? 0.708 -0.799 -15.663 1.00 75.00 89 GLY A O 1
ATOM 665 N N . PRO A 1 90 ? 2.197 -1.788 -14.291 1.00 70.56 90 PRO A N 1
ATOM 666 C CA . PRO A 1 90 ? 1.808 -3.129 -14.694 1.00 70.56 90 PRO A CA 1
ATOM 667 C C . PRO A 1 90 ? 0.359 -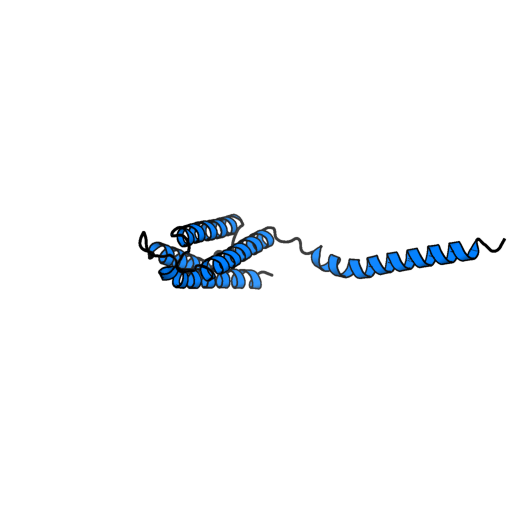3.358 -14.262 1.00 70.56 90 PRO A C 1
ATOM 669 O O . PRO A 1 90 ? 0.032 -3.186 -13.094 1.00 70.56 90 PRO A O 1
ATOM 672 N N . ASP A 1 91 ? -0.490 -3.716 -15.215 1.00 76.50 91 ASP A N 1
ATOM 673 C CA . ASP A 1 91 ? -1.884 -4.078 -14.981 1.00 76.50 91 ASP A CA 1
ATOM 674 C C . ASP A 1 91 ? -1.982 -5.600 -15.103 1.00 76.50 91 ASP A C 1
ATOM 676 O O . ASP A 1 91 ? -2.318 -6.145 -16.153 1.00 76.50 91 ASP A O 1
ATOM 680 N N . THR A 1 92 ? -1.498 -6.296 -14.073 1.00 82.50 92 THR A N 1
ATOM 681 C CA . THR A 1 92 ? -1.567 -7.759 -13.998 1.00 82.50 92 THR A CA 1
ATOM 682 C C . THR A 1 92 ? -2.848 -8.173 -13.289 1.00 82.50 92 THR A C 1
ATOM 684 O O . THR A 1 92 ? -3.317 -7.472 -12.392 1.00 82.50 92 THR A O 1
ATOM 687 N N . GLU A 1 93 ? -3.390 -9.338 -13.649 1.00 85.19 93 GLU A N 1
ATOM 688 C CA . GLU A 1 93 ? -4.568 -9.899 -12.975 1.00 85.19 93 GLU A CA 1
ATOM 689 C C . GLU A 1 93 ? -4.337 -10.036 -11.463 1.00 85.19 93 GLU A C 1
ATOM 691 O O . GLU A 1 93 ? -5.193 -9.640 -10.679 1.00 85.19 93 GLU A O 1
ATOM 696 N N . ASP A 1 94 ? -3.142 -10.476 -11.049 1.00 82.69 94 ASP A N 1
ATOM 697 C CA . ASP A 1 94 ? -2.750 -10.571 -9.636 1.00 82.69 94 ASP A CA 1
ATOM 698 C C . ASP A 1 94 ? -2.821 -9.225 -8.905 1.00 82.69 94 ASP A C 1
ATOM 700 O O . ASP A 1 94 ? -3.219 -9.159 -7.742 1.00 82.69 94 ASP A O 1
ATOM 704 N N . LEU A 1 95 ? -2.397 -8.144 -9.567 1.00 83.88 95 LEU A N 1
ATOM 705 C CA . LEU A 1 95 ? -2.415 -6.821 -8.962 1.00 83.88 95 LEU A CA 1
ATOM 706 C C . LEU A 1 95 ? -3.836 -6.263 -8.885 1.00 83.88 95 LEU A C 1
ATOM 708 O O . LEU A 1 95 ? -4.206 -5.665 -7.875 1.00 83.88 95 LEU A O 1
ATOM 712 N N . ALA A 1 96 ? -4.615 -6.449 -9.949 1.00 87.31 96 ALA A N 1
ATOM 713 C CA . ALA A 1 96 ? -6.011 -6.046 -9.985 1.00 87.31 96 ALA A CA 1
ATOM 714 C C . ALA A 1 96 ? -6.816 -6.777 -8.901 1.00 87.31 96 ALA A C 1
ATOM 716 O O . ALA A 1 96 ? -7.559 -6.128 -8.169 1.00 87.31 96 ALA A O 1
ATOM 717 N N . ALA A 1 97 ? -6.593 -8.085 -8.737 1.00 90.12 97 ALA A N 1
ATOM 718 C CA . ALA A 1 97 ? -7.209 -8.891 -7.689 1.00 90.12 97 ALA A CA 1
ATOM 719 C C . ALA A 1 97 ? -6.825 -8.391 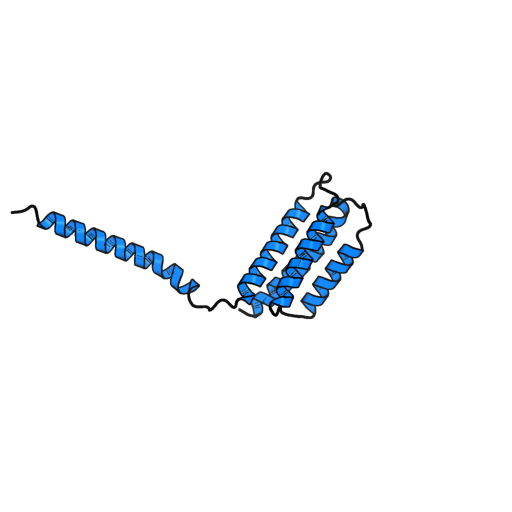-6.289 1.00 90.12 97 ALA A C 1
ATOM 721 O O . ALA A 1 97 ? -7.706 -8.115 -5.482 1.00 90.12 97 ALA A O 1
ATOM 722 N N . ALA A 1 98 ? -5.532 -8.168 -6.024 1.00 90.50 98 ALA A N 1
ATOM 723 C CA . ALA A 1 98 ? -5.081 -7.655 -4.728 1.00 90.50 98 ALA A CA 1
ATOM 724 C C . ALA A 1 98 ? -5.640 -6.254 -4.413 1.00 90.50 98 ALA A C 1
ATOM 726 O O . ALA A 1 98 ? -5.926 -5.939 -3.258 1.00 90.50 98 ALA A O 1
ATOM 727 N N . HIS A 1 99 ? -5.807 -5.395 -5.426 1.00 91.75 99 HIS A N 1
ATOM 728 C CA . HIS A 1 99 ? -6.443 -4.089 -5.234 1.00 91.75 99 HIS A CA 1
ATOM 729 C C . HIS A 1 99 ? -7.950 -4.222 -4.973 1.00 91.75 99 HIS A C 1
ATOM 731 O O . HIS A 1 99 ? -8.471 -3.551 -4.085 1.00 91.75 99 HIS A O 1
ATOM 737 N N . GLU A 1 100 ? -8.647 -5.097 -5.697 1.00 92.56 100 GLU A N 1
ATOM 738 C CA . GLU A 1 100 ? -10.075 -5.352 -5.482 1.00 92.56 100 GLU A CA 1
ATOM 739 C C . GLU A 1 100 ? -10.349 -5.929 -4.087 1.00 92.56 100 GLU A C 1
ATOM 741 O O . GLU A 1 100 ? -11.267 -5.473 -3.401 1.00 92.56 100 GLU A O 1
ATOM 746 N N . ASP A 1 101 ? -9.535 -6.888 -3.644 1.00 93.62 101 ASP A N 1
ATOM 747 C CA . ASP A 1 101 ? -9.637 -7.496 -2.317 1.00 93.62 101 ASP A CA 1
ATOM 748 C C . ASP A 1 101 ? -9.426 -6.454 -1.210 1.00 93.62 101 ASP A C 1
ATOM 750 O O . ASP A 1 101 ? -10.213 -6.392 -0.259 1.00 93.62 101 ASP A O 1
ATOM 754 N N . LEU A 1 102 ? -8.461 -5.545 -1.386 1.00 93.00 102 LEU A N 1
ATOM 755 C CA . LEU A 1 102 ? -8.244 -4.427 -0.472 1.00 93.00 102 LEU A CA 1
ATOM 756 C C . LEU A 1 102 ? -9.439 -3.459 -0.422 1.00 93.00 102 LEU A C 1
ATOM 758 O O . LEU A 1 102 ? -9.873 -3.077 0.666 1.00 93.00 102 LEU A O 1
ATOM 762 N N . GLU A 1 103 ? -9.999 -3.057 -1.567 1.00 92.94 103 GLU A N 1
ATOM 763 C CA . GLU A 1 103 ? -11.189 -2.190 -1.588 1.00 92.94 103 GLU A CA 1
ATOM 764 C C . GLU A 1 103 ? -12.399 -2.878 -0.949 1.00 92.94 103 GLU A C 1
ATOM 766 O O . GLU A 1 103 ? -13.179 -2.233 -0.242 1.00 92.94 103 GLU A O 1
ATOM 771 N N . ARG A 1 104 ? -12.540 -4.195 -1.142 1.00 93.62 104 ARG A N 1
ATOM 772 C CA . ARG A 1 104 ? -13.584 -4.992 -0.494 1.00 93.62 104 ARG A CA 1
ATOM 773 C C . ARG A 1 104 ? -13.393 -5.026 1.019 1.00 93.62 104 ARG A C 1
ATOM 775 O O . ARG A 1 104 ? -14.373 -4.876 1.746 1.00 93.62 104 ARG A O 1
ATOM 782 N N . ALA A 1 105 ? -12.158 -5.168 1.495 1.00 91.94 105 ALA A N 1
ATOM 783 C CA . ALA A 1 105 ? -11.850 -5.124 2.918 1.00 91.94 105 ALA A CA 1
ATOM 784 C C . ALA A 1 105 ? -12.146 -3.745 3.522 1.00 91.94 105 ALA A C 1
ATOM 786 O O . ALA A 1 105 ? -12.771 -3.678 4.577 1.00 91.94 105 ALA A O 1
ATOM 787 N N . PHE A 1 106 ? -11.808 -2.648 2.834 1.00 91.25 106 PHE A N 1
ATOM 788 C CA . PHE A 1 106 ? -12.198 -1.302 3.269 1.00 91.25 106 PHE A CA 1
ATOM 789 C C . PHE A 1 106 ? -13.716 -1.110 3.309 1.00 91.25 106 PHE A C 1
ATOM 791 O O . PHE A 1 106 ? -14.228 -0.512 4.251 1.00 91.25 106 PHE A O 1
ATOM 798 N N . ALA A 1 107 ? -14.447 -1.615 2.314 1.00 91.19 107 ALA A N 1
ATOM 799 C CA . ALA A 1 107 ? -15.906 -1.522 2.271 1.00 91.19 107 ALA A CA 1
ATOM 800 C C . ALA A 1 107 ? -16.601 -2.382 3.342 1.00 91.19 107 ALA A C 1
ATOM 802 O O . ALA A 1 107 ? -17.741 -2.101 3.707 1.00 91.19 107 ALA A O 1
ATOM 803 N N . ALA A 1 108 ? -15.930 -3.425 3.836 1.00 90.44 108 ALA A N 1
ATOM 804 C CA . ALA A 1 108 ? -16.443 -4.300 4.882 1.00 90.44 108 ALA A CA 1
ATOM 805 C C . ALA A 1 108 ? -16.295 -3.717 6.297 1.00 90.44 108 ALA A C 1
ATOM 807 O O . ALA A 1 108 ? -16.879 -4.275 7.224 1.00 90.44 108 ALA A O 1
ATOM 808 N N . VAL A 1 109 ? -15.541 -2.624 6.477 1.00 89.00 109 VAL A N 1
ATOM 809 C CA . VAL A 1 109 ? -15.382 -1.948 7.773 1.00 89.00 109 VAL A CA 1
ATOM 810 C C . VAL A 1 109 ? -16.640 -1.129 8.083 1.00 89.00 109 VAL A C 1
ATOM 812 O O . VAL A 1 109 ? -16.912 -0.160 7.373 1.00 89.00 109 VAL A O 1
ATOM 815 N N . PRO A 1 110 ? -17.414 -1.477 9.128 1.00 85.88 110 PRO A N 1
ATOM 816 C CA . PRO A 1 110 ? -18.582 -0.695 9.510 1.00 85.88 110 PRO A CA 1
ATOM 817 C C . PRO A 1 110 ? -18.198 0.708 9.989 1.00 85.88 110 PRO A C 1
ATOM 819 O O . PRO A 1 110 ? -17.170 0.912 10.643 1.00 85.88 110 PRO A O 1
ATOM 822 N N . ASP A 1 111 ? -19.072 1.677 9.720 1.00 81.88 111 ASP A N 1
ATOM 823 C CA . ASP A 1 111 ? -18.898 3.039 10.216 1.00 81.88 111 ASP A CA 1
ATOM 824 C C . ASP A 1 111 ? -18.823 3.051 11.750 1.00 81.88 111 ASP A C 1
ATOM 826 O O . ASP A 1 111 ? -19.720 2.581 12.451 1.00 81.88 111 ASP A O 1
ATOM 830 N N . GLY A 1 112 ? -17.744 3.628 12.280 1.00 76.12 112 GLY A N 1
ATOM 831 C CA . GLY A 1 112 ? -17.526 3.755 13.721 1.00 76.12 112 GLY A CA 1
ATOM 832 C C . GLY A 1 112 ? -16.870 2.548 14.395 1.00 76.12 112 GLY A C 1
ATOM 833 O O . GLY A 1 112 ? -16.644 2.616 15.605 1.00 76.12 112 GLY A O 1
ATOM 834 N N . THR A 1 113 ? -16.517 1.492 13.654 1.00 82.44 113 THR A N 1
ATOM 835 C CA . THR A 1 113 ? -15.705 0.390 14.187 1.00 82.44 113 THR A CA 1
ATOM 836 C C . THR A 1 113 ? -14.319 0.899 14.609 1.00 82.44 113 THR A C 1
ATOM 838 O O . THR A 1 113 ? -13.691 1.653 13.858 1.00 82.44 113 THR A O 1
ATOM 841 N N . PRO A 1 114 ? -13.820 0.524 15.803 1.00 80.62 114 PRO A N 1
ATOM 842 C CA . PRO A 1 114 ? -12.472 0.878 16.230 1.00 80.62 114 PRO A CA 1
ATOM 843 C C . PRO A 1 114 ? -11.420 0.413 15.222 1.00 80.62 114 PRO A C 1
ATOM 845 O O . PRO A 1 114 ? -11.472 -0.707 14.707 1.00 80.62 114 PRO A O 1
ATOM 848 N N . ALA A 1 115 ? -10.430 1.268 14.961 1.00 78.38 115 ALA A N 1
ATOM 849 C CA . ALA A 1 115 ? -9.369 0.956 14.012 1.00 78.38 115 ALA A CA 1
ATOM 850 C C . ALA A 1 115 ? -8.597 -0.309 14.430 1.00 78.38 115 ALA A C 1
ATOM 852 O O . ALA A 1 115 ? -8.267 -1.122 13.577 1.00 78.38 115 ALA A O 1
ATOM 853 N N . SER A 1 116 ? -8.403 -0.542 15.732 1.00 79.69 116 SER A N 1
ATOM 854 C CA . SER A 1 116 ? -7.744 -1.741 16.271 1.00 79.69 116 SER A CA 1
ATOM 855 C C . SER A 1 116 ? -8.429 -3.063 15.888 1.00 79.69 116 SER A C 1
ATOM 857 O O . SER A 1 116 ? -7.747 -4.072 15.719 1.00 79.69 116 SER A O 1
ATOM 859 N N . GLU A 1 117 ? -9.751 -3.073 15.694 1.00 81.44 117 GLU A N 1
ATOM 860 C CA . GLU A 1 117 ? -10.508 -4.282 15.331 1.00 81.44 117 GLU A CA 1
ATOM 861 C C . GLU A 1 117 ? -10.376 -4.638 13.843 1.00 81.44 117 GLU A C 1
ATOM 863 O O . GLU A 1 117 ? -10.507 -5.801 13.463 1.00 81.44 117 GLU A O 1
ATOM 868 N N . THR A 1 118 ? -10.098 -3.651 12.987 1.00 87.06 118 THR A N 1
ATOM 869 C CA . THR A 1 118 ? -10.107 -3.811 11.520 1.00 87.06 118 THR A CA 1
ATOM 870 C C . THR A 1 118 ? -8.736 -3.644 10.880 1.00 87.06 118 THR A C 1
ATOM 872 O O . THR A 1 118 ? -8.483 -4.206 9.812 1.00 87.06 118 THR A O 1
ATOM 875 N N . ALA A 1 119 ? -7.807 -2.970 11.560 1.00 85.88 119 ALA A N 1
ATOM 876 C CA . ALA A 1 119 ? -6.442 -2.741 11.105 1.00 85.88 119 ALA A CA 1
ATOM 877 C C . ALA A 1 119 ? -5.719 -4.041 10.752 1.00 85.88 119 ALA A C 1
ATOM 879 O O . ALA A 1 119 ? -4.979 -4.074 9.777 1.00 85.88 119 ALA A O 1
ATOM 880 N N . GLY A 1 120 ? -5.961 -5.129 11.491 1.00 86.50 120 GLY A N 1
ATOM 881 C CA . GLY A 1 120 ? -5.360 -6.431 11.200 1.00 86.50 120 GLY A CA 1
ATOM 882 C C . GLY A 1 120 ? -5.732 -6.973 9.816 1.00 86.50 120 GLY A C 1
ATOM 883 O O . GLY A 1 120 ? -4.844 -7.399 9.076 1.00 86.50 120 GLY A O 1
ATOM 884 N N . ALA A 1 121 ? -7.019 -6.916 9.457 1.00 89.00 121 ALA A N 1
ATOM 885 C CA . ALA A 1 121 ? -7.515 -7.362 8.155 1.00 89.00 121 ALA A CA 1
ATOM 886 C C . ALA A 1 121 ? -7.009 -6.449 7.030 1.00 89.00 121 ALA A C 1
ATOM 888 O O . ALA A 1 121 ? -6.414 -6.932 6.069 1.00 89.00 121 ALA A O 1
ATOM 889 N N . ILE A 1 122 ? -7.140 -5.128 7.201 1.00 92.38 122 ILE A N 1
ATOM 890 C CA . ILE A 1 122 ? -6.648 -4.142 6.227 1.00 92.38 122 ILE A CA 1
ATOM 891 C C . ILE A 1 122 ? -5.139 -4.289 6.006 1.00 92.38 122 ILE A C 1
ATOM 893 O O . ILE A 1 122 ? -4.676 -4.299 4.870 1.00 92.38 122 ILE A O 1
ATOM 897 N N . ARG A 1 123 ? -4.355 -4.472 7.072 1.00 91.38 123 ARG A N 1
ATOM 898 C CA . ARG A 1 123 ? -2.904 -4.688 6.984 1.00 91.38 123 ARG A CA 1
ATOM 899 C C . ARG A 1 123 ? -2.564 -5.943 6.181 1.00 91.38 123 ARG A C 1
ATOM 901 O O . ARG A 1 123 ? -1.587 -5.926 5.433 1.00 91.38 123 ARG A O 1
ATOM 908 N N . GLY A 1 124 ? -3.348 -7.013 6.320 1.00 92.12 124 GLY A N 1
ATOM 909 C CA . GLY A 1 124 ? -3.199 -8.232 5.522 1.00 92.12 124 GLY A CA 1
ATOM 910 C C . GLY A 1 124 ? -3.333 -7.953 4.025 1.00 92.12 124 GLY A C 1
ATOM 911 O O . GLY A 1 124 ? -2.435 -8.293 3.254 1.00 92.12 124 GLY A O 1
ATOM 912 N N . GLU A 1 125 ? -4.385 -7.237 3.637 1.00 94.88 125 GLU A N 1
ATOM 913 C CA . GLU A 1 125 ? -4.638 -6.881 2.237 1.00 94.88 125 GLU A CA 1
ATOM 914 C C . GLU A 1 125 ? -3.604 -5.892 1.678 1.00 94.88 125 GLU A C 1
ATOM 916 O O . GLU A 1 125 ? -3.079 -6.082 0.579 1.00 94.88 125 GLU A O 1
ATOM 921 N N . VAL A 1 126 ? -3.204 -4.877 2.454 1.00 92.56 126 VAL A N 1
ATOM 922 C CA . VAL A 1 126 ? -2.127 -3.950 2.053 1.00 92.56 126 VAL A CA 1
ATOM 923 C C . VAL A 1 126 ? -0.801 -4.701 1.871 1.00 92.56 126 VAL A C 1
ATOM 925 O O . VAL A 1 126 ? -0.042 -4.414 0.943 1.00 92.56 126 VAL A O 1
ATOM 928 N N . THR A 1 127 ? -0.528 -5.710 2.705 1.00 93.88 127 THR A N 1
ATOM 929 C CA . THR A 1 127 ? 0.660 -6.568 2.568 1.00 93.88 127 THR A CA 1
ATOM 930 C C . THR A 1 127 ? 0.604 -7.399 1.285 1.00 93.88 127 THR A C 1
ATOM 932 O O . THR A 1 127 ? 1.617 -7.518 0.588 1.00 93.88 127 THR A O 1
ATOM 935 N N . ALA A 1 128 ? -0.565 -7.947 0.942 1.00 92.25 128 ALA A N 1
ATOM 936 C CA . ALA A 1 128 ? -0.767 -8.692 -0.299 1.00 92.25 128 ALA A CA 1
ATOM 937 C C . ALA A 1 128 ? -0.559 -7.799 -1.534 1.00 92.25 128 ALA A C 1
ATOM 939 O O . ALA A 1 128 ? 0.194 -8.172 -2.439 1.00 92.25 128 ALA A O 1
ATOM 940 N N . LEU A 1 129 ? -1.133 -6.590 -1.525 1.00 91.06 129 LEU A N 1
ATOM 941 C CA . LEU A 1 129 ? -0.958 -5.588 -2.578 1.00 91.06 129 LEU A CA 1
ATOM 942 C C . LEU A 1 129 ? 0.517 -5.210 -2.763 1.00 91.06 129 LEU A C 1
ATOM 944 O O . LEU A 1 129 ? 1.040 -5.243 -3.880 1.00 91.06 129 LEU A O 1
ATOM 948 N N . ARG A 1 130 ? 1.218 -4.923 -1.661 1.00 91.44 130 ARG A N 1
ATOM 949 C CA . ARG A 1 130 ? 2.659 -4.640 -1.666 1.00 91.44 130 ARG A CA 1
ATOM 950 C C . ARG A 1 130 ? 3.452 -5.790 -2.289 1.00 91.44 130 ARG A C 1
ATOM 952 O O . ARG A 1 130 ? 4.327 -5.557 -3.122 1.00 91.44 130 ARG A O 1
ATOM 959 N N . ALA A 1 131 ? 3.152 -7.033 -1.909 1.00 90.44 131 ALA A N 1
ATOM 960 C CA . ALA A 1 131 ? 3.835 -8.205 -2.445 1.00 90.44 131 ALA A CA 1
ATOM 961 C C . ALA A 1 131 ? 3.575 -8.388 -3.950 1.00 90.44 131 ALA A C 1
ATOM 963 O O . ALA A 1 131 ? 4.502 -8.725 -4.690 1.00 90.44 131 ALA A O 1
ATOM 964 N N . ALA A 1 132 ? 2.346 -8.141 -4.415 1.00 89.06 132 ALA A N 1
ATOM 965 C CA . ALA A 1 132 ? 1.999 -8.174 -5.834 1.00 89.06 132 ALA A CA 1
ATOM 966 C C . ALA A 1 132 ? 2.780 -7.114 -6.630 1.00 89.06 132 ALA A C 1
ATOM 968 O O . ALA A 1 132 ? 3.394 -7.448 -7.647 1.00 89.06 132 ALA A O 1
ATOM 969 N N . TRP A 1 133 ? 2.851 -5.872 -6.135 1.00 88.25 133 TRP A N 1
ATOM 970 C CA . TRP A 1 133 ? 3.674 -4.818 -6.741 1.00 88.25 133 TRP A CA 1
ATOM 971 C C . TRP A 1 133 ? 5.153 -5.165 -6.779 1.00 88.25 133 TRP A C 1
ATOM 973 O O . TRP A 1 133 ? 5.776 -5.043 -7.834 1.00 88.25 133 TRP A O 1
ATOM 983 N N . HIS A 1 134 ? 5.705 -5.641 -5.664 1.00 86.62 134 HIS A N 1
ATOM 984 C CA . HIS A 1 134 ? 7.113 -6.007 -5.594 1.00 86.62 134 HIS A CA 1
ATOM 985 C C . HIS A 1 134 ? 7.461 -7.084 -6.630 1.00 86.62 134 HIS A C 1
ATOM 987 O O . HIS A 1 134 ? 8.425 -6.919 -7.373 1.00 86.62 134 HIS A O 1
ATOM 993 N N . ARG A 1 135 ? 6.645 -8.147 -6.751 1.00 84.94 135 ARG A N 1
ATOM 994 C CA . ARG A 1 135 ? 6.843 -9.197 -7.769 1.00 84.94 135 ARG A CA 1
ATOM 995 C C . ARG A 1 135 ? 6.787 -8.643 -9.191 1.00 84.94 135 ARG A C 1
ATOM 997 O O . ARG A 1 135 ? 7.663 -8.946 -9.998 1.00 84.94 135 ARG A O 1
ATOM 1004 N N . CYS A 1 136 ? 5.783 -7.819 -9.496 1.00 78.50 136 CYS A N 1
ATOM 1005 C CA . CYS A 1 136 ? 5.634 -7.223 -10.825 1.00 78.50 136 CYS A CA 1
ATOM 1006 C C . CYS A 1 136 ? 6.839 -6.351 -11.207 1.00 78.50 136 CYS A C 1
ATOM 1008 O O . CYS A 1 136 ? 7.204 -6.290 -12.381 1.00 78.50 136 CYS A O 1
ATOM 1010 N N . PHE A 1 137 ? 7.461 -5.697 -10.226 1.00 74.00 137 PHE A N 1
ATOM 1011 C CA . PHE A 1 137 ? 8.613 -4.833 -10.443 1.00 74.00 137 PHE A CA 1
ATOM 1012 C C . PHE A 1 137 ? 9.923 -5.620 -10.597 1.00 74.00 137 PHE A C 1
ATOM 1014 O O . PHE A 1 137 ? 10.676 -5.374 -11.537 1.00 74.00 137 PHE A O 1
ATOM 1021 N N . THR A 1 138 ? 10.166 -6.636 -9.759 1.00 74.56 138 THR A N 1
ATOM 1022 C CA . THR A 1 138 ? 11.398 -7.449 -9.818 1.00 74.56 138 THR A CA 1
ATOM 1023 C C . THR A 1 138 ? 11.565 -8.252 -11.109 1.00 74.56 138 THR A C 1
ATOM 1025 O O . THR A 1 138 ? 12.680 -8.643 -11.426 1.00 74.56 138 THR A O 1
ATOM 1028 N N . HIS A 1 139 ? 10.486 -8.512 -11.854 1.00 65.38 139 HIS A N 1
ATOM 1029 C CA . HIS A 1 139 ? 10.542 -9.226 -13.137 1.00 65.38 139 HIS A CA 1
ATOM 1030 C C . HIS A 1 139 ? 10.710 -8.309 -14.365 1.00 65.38 139 HIS A C 1
ATOM 1032 O O . HIS A 1 139 ? 10.814 -8.821 -15.479 1.00 65.38 139 HIS A O 1
ATOM 1038 N N . ARG A 1 140 ? 10.712 -6.976 -14.193 1.00 56.50 140 ARG A N 1
ATOM 1039 C CA . ARG A 1 140 ? 10.949 -5.999 -15.278 1.00 56.50 140 ARG A CA 1
ATOM 1040 C C . ARG A 1 140 ? 12.367 -5.414 -15.299 1.00 56.50 140 ARG A C 1
ATOM 1042 O O . ARG A 1 140 ? 12.721 -4.815 -16.314 1.00 56.50 140 ARG A O 1
ATOM 1049 N N . GLY A 1 141 ? 13.112 -5.544 -14.199 1.00 46.84 141 GLY A N 1
ATOM 1050 C CA . GLY A 1 141 ? 14.512 -5.121 -14.072 1.00 46.84 141 GLY A CA 1
ATOM 1051 C C . GLY A 1 141 ? 15.509 -6.165 -14.552 1.00 46.84 141 GLY A C 1
ATOM 1052 O O . GLY A 1 141 ? 15.141 -7.361 -14.598 1.00 46.84 141 GLY A O 1
#

Foldseek 3Di:
DPVPPVVVVVVVVVVVVVVVVCVVVVVVVVVVPPDPQLVLNVLLVVLLVLLVVLLVLLVPDDQPDDPCSLVVSVVSNVVSVVSNVVSVHPPDPQLVVLVVLLVVLSVPDDPPPGSNVSSVVNSVSSVSNSVSSVVSVVVVD